Protein AF-H0EGX1-F1 (afdb_monomer)

Radius of gyration: 15.08 Å; Cα contacts (8 Å, |Δi|>4): 202; chains: 1; bounding box: 35×32×40 Å

Foldseek 3Di:
DQDPLLVLLVQCQPPDLVSVVVSLVVCLVCLQVPVVSCPPPNNVSLVRLLVLFDPPPDLASLCNQSSLLSLLSNLLDPSCLCLQVDFDDGDPVLQFHRRSVRSLVSCQVCCAPNNSYVNDRSPSVVSSLVSLCVDPSSVVSVVDDDPSVPDPPD

Structure (mmCIF, N/CA/C/O backbone):
data_AF-H0EGX1-F1
#
_entry.id   AF-H0EGX1-F1
#
loop_
_atom_site.group_PDB
_atom_site.id
_atom_site.type_symbol
_atom_site.label_atom_id
_atom_site.label_alt_id
_atom_site.label_comp_id
_atom_site.label_asym_id
_atom_site.label_entity_id
_atom_site.label_seq_id
_atom_site.pdbx_PDB_ins_code
_atom_site.Cartn_x
_atom_site.Cartn_y
_atom_site.Cartn_z
_atom_site.occupancy
_atom_site.B_iso_or_equiv
_atom_site.auth_seq_id
_atom_site.auth_comp_id
_atom_site.auth_asym_id
_atom_site.auth_atom_id
_atom_site.pdbx_PDB_model_num
ATOM 1 N N . MET A 1 1 ? -18.695 16.517 12.257 1.00 60.91 1 MET A N 1
ATOM 2 C CA . MET A 1 1 ? -17.293 16.859 12.562 1.00 60.91 1 MET A CA 1
ATOM 3 C C . MET A 1 1 ? -16.503 15.571 12.479 1.00 60.91 1 MET A C 1
ATOM 5 O O . MET A 1 1 ? -17.064 14.573 12.929 1.00 60.91 1 MET A O 1
ATOM 9 N N . PRO A 1 2 ? -15.314 15.569 11.861 1.00 72.12 2 PRO A N 1
ATOM 10 C CA . PRO A 1 2 ? -14.449 14.399 11.885 1.00 72.12 2 PRO A CA 1
ATOM 11 C C . PRO A 1 2 ? -14.038 14.079 13.328 1.00 72.12 2 PRO A C 1
ATOM 13 O O . PRO A 1 2 ? -13.973 14.966 14.179 1.00 72.12 2 PRO A O 1
ATOM 16 N N . THR A 1 3 ? -13.849 12.800 13.623 1.00 84.94 3 THR A N 1
ATOM 17 C CA . THR A 1 3 ? -13.256 12.345 14.888 1.00 84.94 3 THR A CA 1
ATOM 18 C C . THR A 1 3 ? -11.749 12.617 14.899 1.00 84.94 3 THR A C 1
ATOM 20 O O . THR A 1 3 ? -11.143 12.741 13.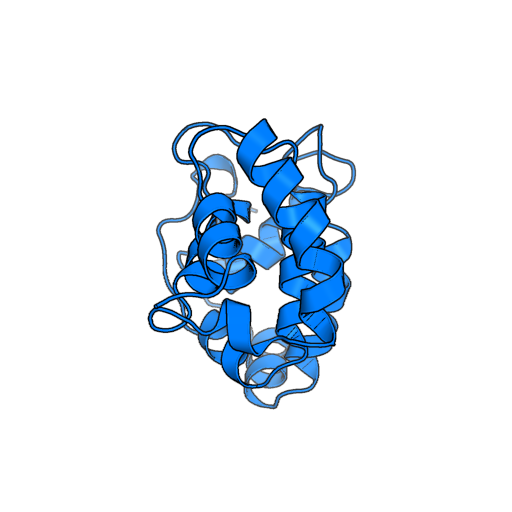838 1.00 84.94 3 THR A O 1
ATOM 23 N N . GLU A 1 4 ? -11.113 12.627 16.077 1.00 87.06 4 GLU A N 1
ATOM 24 C CA . GLU A 1 4 ? -9.647 12.772 16.197 1.00 87.06 4 GLU A CA 1
ATOM 25 C C . GLU A 1 4 ? -8.885 11.729 15.354 1.00 87.06 4 GLU A C 1
ATOM 27 O O . GLU A 1 4 ? -7.851 12.028 14.761 1.00 87.06 4 GLU A O 1
ATOM 32 N N . LEU A 1 5 ? -9.422 10.505 15.246 1.00 86.44 5 LEU A N 1
ATOM 33 C CA . LEU A 1 5 ? -8.847 9.457 14.400 1.00 86.44 5 LEU A CA 1
ATOM 34 C C . LEU A 1 5 ? -8.993 9.769 12.907 1.00 86.44 5 LEU A C 1
ATOM 36 O O . LEU A 1 5 ? -8.081 9.482 12.142 1.00 86.44 5 LEU A O 1
ATOM 40 N N . GLU A 1 6 ? -10.111 10.352 12.478 1.00 85.50 6 GLU A N 1
ATOM 41 C CA . GLU A 1 6 ? -10.311 10.748 11.078 1.00 85.50 6 GLU A CA 1
ATOM 42 C C . GLU A 1 6 ? -9.430 11.941 10.690 1.00 85.50 6 GLU A C 1
ATOM 44 O O . GLU A 1 6 ? -8.924 11.971 9.572 1.00 85.50 6 GLU A O 1
ATOM 49 N N . GLU A 1 7 ? -9.183 12.879 11.608 1.00 86.00 7 GLU A N 1
ATOM 50 C CA . GLU A 1 7 ? -8.198 13.952 11.411 1.00 86.00 7 GLU A CA 1
ATOM 51 C C . GLU A 1 7 ? -6.778 13.381 11.306 1.00 86.00 7 GLU A C 1
ATOM 53 O O . GLU A 1 7 ? -6.001 13.775 10.436 1.00 86.00 7 GLU A O 1
ATOM 58 N N . LEU A 1 8 ? -6.444 12.386 12.138 1.00 87.94 8 LEU A N 1
ATOM 59 C CA . LEU A 1 8 ? -5.135 11.737 12.105 1.00 87.94 8 LEU A CA 1
ATOM 60 C C . LEU A 1 8 ? -4.836 11.086 10.746 1.00 87.94 8 LEU A C 1
ATOM 62 O O . LEU A 1 8 ? -3.698 11.077 10.275 1.00 87.94 8 LEU A O 1
ATOM 66 N N . VAL A 1 9 ? -5.873 10.556 10.102 1.00 87.06 9 VAL A N 1
ATOM 67 C CA . VAL A 1 9 ? -5.789 9.903 8.796 1.00 87.06 9 VAL A CA 1
ATOM 68 C C . VAL A 1 9 ? -5.336 10.877 7.693 1.00 87.06 9 VAL A C 1
ATOM 70 O O . VAL A 1 9 ? -4.628 10.456 6.775 1.00 87.06 9 VAL A O 1
ATOM 73 N N . GLU A 1 10 ? -5.646 12.174 7.794 1.00 84.00 10 GLU A N 1
ATOM 74 C CA . GLU A 1 10 ? -5.180 13.198 6.840 1.00 84.00 10 GLU A CA 1
ATOM 75 C C . GLU A 1 10 ? -3.652 13.380 6.877 1.00 84.00 10 GLU A C 1
ATOM 77 O O . GLU A 1 10 ? -3.032 13.755 5.881 1.00 84.00 10 GLU A O 1
ATOM 82 N N . PHE A 1 11 ? -3.008 13.047 8.000 1.00 87.69 11 PHE A N 1
ATOM 83 C CA . PHE A 1 11 ? -1.561 13.178 8.159 1.00 87.69 11 PHE A CA 1
ATOM 84 C C . PHE A 1 11 ? -0.750 12.039 7.533 1.00 87.69 11 PHE A C 1
ATOM 86 O O . PHE A 1 11 ? 0.468 12.179 7.396 1.00 87.69 11 PHE A O 1
ATOM 93 N N . ILE A 1 12 ? -1.391 10.954 7.073 1.00 84.38 12 ILE A N 1
ATOM 94 C CA . ILE A 1 12 ? -0.715 9.883 6.315 1.00 84.38 12 ILE A CA 1
ATOM 95 C C . ILE A 1 12 ? -0.015 10.460 5.076 1.00 84.38 12 ILE A C 1
ATOM 97 O O . ILE A 1 12 ? 1.049 9.976 4.688 1.00 84.38 12 ILE A O 1
ATOM 101 N N . SER A 1 13 ? -0.581 11.517 4.480 1.00 79.50 13 SER A N 1
ATOM 102 C CA . SER A 1 13 ? -0.057 12.162 3.277 1.00 79.50 13 SER A CA 1
ATOM 103 C C . SER A 1 13 ? 0.693 13.467 3.501 1.00 79.50 13 SER A C 1
ATOM 105 O O . SER A 1 13 ? 1.049 14.173 2.555 1.00 79.50 13 SER A O 1
ATOM 107 N N . HIS A 1 14 ? 1.000 13.769 4.760 1.00 85.00 14 HIS A N 1
ATOM 108 C CA . HIS A 1 14 ? 1.670 15.000 5.133 1.00 85.00 14 HIS A CA 1
ATOM 109 C C . HIS A 1 14 ? 3.090 15.079 4.551 1.00 85.00 14 HIS A C 1
ATOM 111 O O . HIS A 1 14 ? 3.811 14.089 4.517 1.00 85.00 14 HIS A O 1
ATOM 117 N N . GLY A 1 15 ? 3.556 16.268 4.154 1.00 81.94 15 GLY A N 1
ATOM 118 C CA . GLY A 1 15 ? 4.887 16.448 3.545 1.00 81.94 15 GLY A CA 1
ATOM 119 C C . GLY A 1 15 ? 6.079 16.168 4.478 1.00 81.94 15 GLY A C 1
ATOM 120 O O . GLY A 1 15 ? 7.195 15.969 4.007 1.00 81.94 15 GLY A O 1
ATOM 121 N N . ASN A 1 16 ? 5.852 16.122 5.793 1.00 87.12 16 ASN A N 1
ATOM 122 C CA . ASN A 1 16 ? 6.863 15.793 6.805 1.00 87.12 16 ASN A CA 1
ATOM 123 C C . ASN A 1 16 ? 6.826 14.292 7.150 1.00 87.12 16 ASN A C 1
ATOM 125 O O . ASN A 1 16 ? 5.811 13.807 7.647 1.00 87.12 16 ASN A O 1
ATOM 129 N N . THR A 1 17 ? 7.944 13.589 6.946 1.00 87.06 17 THR A N 1
ATOM 130 C CA . THR A 1 17 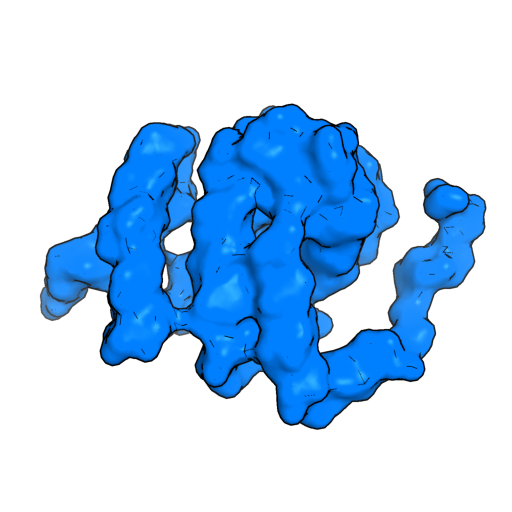? 8.092 12.143 7.193 1.00 87.06 17 THR A CA 1
ATOM 131 C C . THR A 1 17 ? 7.834 11.734 8.643 1.00 87.06 17 THR A C 1
ATOM 133 O O . THR A 1 17 ? 7.260 10.676 8.866 1.00 87.06 17 THR A O 1
ATOM 136 N N . GLN A 1 18 ? 8.204 12.555 9.630 1.00 90.69 18 GLN A N 1
ATOM 137 C CA . GLN A 1 18 ? 7.970 12.261 11.052 1.00 90.69 18 GLN A CA 1
ATOM 138 C C . GLN A 1 18 ? 6.482 12.352 11.399 1.00 90.69 18 GLN A C 1
ATOM 140 O O . GLN A 1 18 ? 5.968 11.557 12.180 1.00 90.69 18 GLN A O 1
ATOM 145 N N . VAL A 1 19 ? 5.774 13.300 10.779 1.00 90.88 19 VAL A N 1
ATOM 146 C CA . VAL A 1 19 ? 4.319 13.430 10.928 1.00 90.88 19 VAL A CA 1
ATOM 147 C C . VAL A 1 19 ? 3.618 12.219 10.314 1.00 90.88 19 VAL A C 1
ATOM 149 O O . VAL A 1 19 ? 2.741 11.645 10.954 1.00 90.88 19 VAL A O 1
ATOM 152 N N . ARG A 1 20 ? 4.057 11.773 9.126 1.00 87.88 20 ARG A N 1
ATOM 153 C CA . ARG A 1 20 ? 3.553 10.533 8.512 1.00 87.88 20 ARG A CA 1
ATOM 154 C C . ARG A 1 20 ? 3.797 9.325 9.409 1.00 87.88 20 ARG A C 1
ATOM 156 O O . ARG A 1 20 ? 2.872 8.554 9.637 1.00 87.88 20 ARG A O 1
ATOM 163 N N . GLN A 1 21 ? 5.016 9.184 9.933 1.00 90.31 21 GLN A N 1
ATOM 164 C CA . GLN A 1 21 ? 5.387 8.089 10.827 1.00 90.31 21 GLN A CA 1
ATOM 165 C C . GLN A 1 21 ? 4.439 8.017 12.025 1.00 90.31 21 GLN A C 1
ATOM 167 O O . GLN A 1 21 ? 3.779 7.001 12.227 1.00 90.31 21 GLN A O 1
ATOM 172 N N . LEU A 1 22 ? 4.321 9.123 12.766 1.00 93.88 22 LEU A N 1
ATOM 173 C CA . LEU A 1 22 ? 3.494 9.189 13.965 1.00 93.88 22 LEU A CA 1
ATOM 174 C C . LEU A 1 22 ? 2.020 8.915 13.651 1.00 93.88 22 LEU A C 1
ATOM 176 O O . LEU A 1 22 ? 1.355 8.201 14.403 1.00 93.88 22 LEU A O 1
ATOM 180 N N . ALA A 1 23 ? 1.511 9.445 12.536 1.00 91.38 23 ALA A N 1
ATOM 181 C CA . ALA A 1 23 ? 0.148 9.181 12.097 1.00 91.38 23 ALA A CA 1
ATOM 182 C C . ALA A 1 23 ? -0.071 7.690 11.823 1.00 91.38 23 ALA A C 1
ATOM 184 O O . ALA A 1 23 ? -0.992 7.090 12.372 1.00 91.38 23 ALA A O 1
ATOM 185 N N . VAL A 1 24 ? 0.798 7.064 11.028 1.00 89.38 24 VAL A N 1
ATOM 186 C CA . VAL A 1 24 ? 0.664 5.648 10.665 1.00 89.38 24 VAL A CA 1
ATOM 187 C C . VAL A 1 24 ? 0.816 4.745 11.890 1.00 89.38 24 VAL A C 1
ATOM 189 O O . VAL A 1 24 ? -0.011 3.857 12.073 1.00 89.38 24 VAL A O 1
ATOM 192 N N . GLU A 1 25 ? 1.794 4.987 12.766 1.00 93.50 25 GLU A N 1
ATOM 193 C CA . GLU A 1 25 ? 1.990 4.213 14.004 1.00 93.50 25 GLU A CA 1
ATOM 194 C C . GLU A 1 25 ? 0.736 4.203 14.887 1.00 93.50 25 GLU A C 1
ATOM 196 O O . GLU A 1 25 ? 0.339 3.154 15.396 1.00 93.50 25 GLU A O 1
ATOM 201 N N . ASN A 1 26 ? 0.065 5.349 15.013 1.00 93.94 26 ASN A N 1
ATOM 202 C CA . ASN A 1 26 ? -1.163 5.465 15.796 1.00 93.94 26 ASN A CA 1
ATOM 203 C C . ASN A 1 26 ? -2.401 4.918 15.064 1.00 93.94 26 ASN A C 1
ATOM 205 O O . ASN A 1 26 ? -3.374 4.547 15.714 1.00 93.94 26 ASN A O 1
ATOM 209 N N . LEU A 1 27 ? -2.379 4.824 13.732 1.00 91.56 27 LEU A N 1
ATOM 210 C CA . LEU A 1 27 ? -3.505 4.345 12.922 1.00 91.56 27 LEU A CA 1
ATOM 211 C C . LEU A 1 27 ? -3.480 2.837 12.650 1.00 91.56 27 LEU A C 1
ATOM 213 O O . LEU A 1 27 ? -4.537 2.222 12.494 1.00 91.56 27 LEU A O 1
ATOM 217 N N . VAL A 1 28 ? -2.301 2.211 12.618 1.00 91.06 28 VAL A N 1
ATOM 218 C CA . VAL A 1 28 ? -2.146 0.769 12.362 1.00 91.06 28 VAL A CA 1
ATOM 219 C C . VAL A 1 28 ? -3.012 -0.099 13.292 1.00 91.06 28 VAL A C 1
ATOM 221 O O . VAL A 1 28 ? -3.698 -0.979 12.761 1.00 91.06 28 VAL A O 1
ATOM 224 N N . PRO A 1 29 ? -3.107 0.142 14.617 1.00 92.56 29 PRO A N 1
ATOM 225 C CA . PRO A 1 29 ? -3.990 -0.632 15.502 1.00 92.56 29 PRO A CA 1
ATOM 226 C C . PRO A 1 29 ? -5.479 -0.593 15.106 1.00 92.56 29 PRO A C 1
ATOM 228 O O . PRO A 1 29 ? -6.235 -1.531 15.376 1.00 92.56 29 PRO A O 1
ATOM 231 N N . PHE A 1 30 ? -5.905 0.475 14.428 1.00 92.56 30 PHE A N 1
ATOM 232 C CA . PHE A 1 30 ? -7.287 0.685 13.997 1.00 92.56 30 PHE A CA 1
ATOM 233 C C . PHE A 1 30 ? -7.570 0.162 12.585 1.00 92.56 30 PHE A C 1
ATOM 235 O O . PHE A 1 30 ? -8.729 -0.051 12.236 1.00 92.56 30 PHE A O 1
ATOM 242 N N . SER A 1 31 ? -6.539 -0.125 11.785 1.00 90.44 31 SER A N 1
ATOM 243 C CA . SER A 1 31 ? -6.683 -0.599 10.395 1.00 90.44 31 SER A CA 1
ATOM 244 C C . SER A 1 31 ? -7.447 -1.923 10.239 1.00 90.44 31 SER A C 1
ATOM 246 O O . SER A 1 31 ? -8.042 -2.176 9.189 1.00 90.44 31 SER A O 1
ATOM 248 N N . LEU A 1 32 ? -7.480 -2.744 11.295 1.00 89.44 32 LEU A N 1
ATOM 249 C CA . LEU A 1 32 ? -8.235 -4.001 11.348 1.00 89.44 32 LEU A CA 1
ATOM 250 C C . LEU A 1 32 ? -9.528 -3.906 12.171 1.00 89.44 32 LEU A C 1
ATOM 252 O O . LEU A 1 32 ? -10.492 -4.601 11.871 1.00 89.44 32 LEU A O 1
ATOM 256 N N . SER A 1 33 ? -9.562 -3.082 13.220 1.00 91.56 33 SER A N 1
ATOM 257 C CA . SER A 1 33 ? -10.704 -3.011 14.146 1.00 91.56 33 SER A CA 1
ATOM 258 C C . SER A 1 33 ? -11.730 -1.940 13.765 1.00 91.56 33 SER A C 1
ATOM 260 O O . SER A 1 33 ? -12.916 -2.102 14.041 1.00 91.56 33 SER A O 1
ATOM 262 N N . GLN A 1 34 ? -11.293 -0.857 13.117 1.00 90.81 34 GLN A N 1
ATOM 263 C CA . GLN A 1 34 ? -12.111 0.302 12.750 1.00 90.81 34 GLN A CA 1
ATOM 264 C C . GLN A 1 34 ? -11.763 0.805 11.336 1.00 90.81 34 GLN A C 1
ATOM 266 O O . GLN A 1 34 ? -11.426 1.973 11.152 1.00 90.81 34 GLN A O 1
ATOM 271 N N . PRO A 1 35 ? -11.870 -0.033 10.289 1.00 86.12 35 PRO A N 1
ATOM 272 C CA . PRO A 1 35 ? -11.442 0.329 8.933 1.00 86.12 35 PRO A CA 1
ATOM 273 C C . PRO A 1 35 ? -12.224 1.501 8.322 1.00 86.12 35 PRO A C 1
ATOM 275 O O . PRO A 1 35 ? -11.771 2.103 7.352 1.00 86.12 35 PRO A O 1
ATOM 278 N N . ALA A 1 36 ? -13.404 1.827 8.862 1.00 87.06 36 ALA A N 1
ATOM 279 C CA . ALA A 1 36 ? -14.260 2.902 8.370 1.00 87.06 36 ALA A CA 1
ATOM 280 C C . ALA A 1 36 ? -13.568 4.276 8.387 1.00 87.06 36 ALA A C 1
ATOM 282 O O . ALA A 1 36 ? -13.805 5.065 7.474 1.00 87.06 36 ALA A O 1
ATOM 283 N N . ILE A 1 37 ? -12.656 4.526 9.338 1.00 87.38 37 ILE A N 1
ATOM 284 C CA . ILE A 1 37 ? -11.926 5.804 9.441 1.00 87.38 37 ILE A CA 1
ATOM 285 C C . ILE A 1 37 ? -11.040 6.076 8.213 1.00 87.38 37 ILE A C 1
ATOM 287 O O . ILE A 1 37 ? -10.790 7.225 7.869 1.00 87.38 37 ILE A O 1
ATOM 291 N N . PHE A 1 38 ? -10.615 5.026 7.500 1.00 85.50 38 PHE A N 1
ATOM 292 C CA . PHE A 1 38 ? -9.817 5.133 6.272 1.00 85.50 38 PHE A CA 1
ATOM 293 C C . PHE A 1 38 ? -10.681 5.304 5.014 1.00 85.50 38 PHE A C 1
ATOM 295 O O . PHE A 1 38 ? -10.158 5.548 3.927 1.00 85.50 38 PHE A O 1
ATOM 302 N N . LYS A 1 39 ? -12.009 5.165 5.133 1.00 79.56 39 LYS A N 1
ATOM 303 C CA . LYS A 1 39 ? -12.962 5.271 4.015 1.00 79.56 39 LYS A CA 1
ATOM 304 C C . LYS A 1 39 ? -13.530 6.674 3.830 1.00 79.56 39 LYS A C 1
ATOM 306 O O . LYS A 1 39 ? -14.258 6.919 2.864 1.00 79.56 39 LYS A O 1
ATOM 311 N N . THR A 1 40 ? -13.178 7.596 4.719 1.00 74.50 40 THR A N 1
ATOM 312 C CA . THR A 1 40 ? -13.551 9.008 4.636 1.00 74.50 40 THR A CA 1
ATOM 313 C C . THR A 1 40 ? -13.067 9.636 3.326 1.00 74.50 40 THR A C 1
ATOM 315 O O . THR A 1 40 ? -12.158 9.136 2.654 1.00 74.50 40 THR A O 1
ATOM 318 N N . ASN A 1 41 ? -13.733 10.715 2.906 1.00 65.94 41 ASN A N 1
ATOM 319 C CA . ASN A 1 41 ? -13.364 11.482 1.712 1.00 65.94 41 ASN A CA 1
ATOM 320 C C . ASN A 1 41 ? -13.209 10.621 0.440 1.00 65.94 41 ASN A C 1
A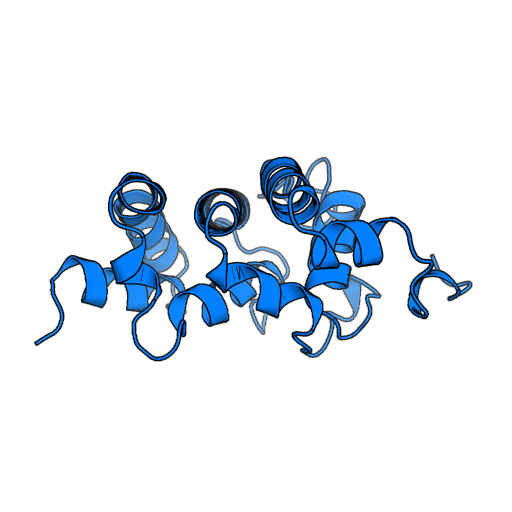TOM 322 O O . ASN A 1 41 ? -12.294 10.810 -0.354 1.00 65.94 41 ASN A O 1
ATOM 326 N N . GLN A 1 42 ? -14.115 9.659 0.226 1.00 66.19 42 GLN A N 1
ATOM 327 C CA . GLN A 1 42 ? -14.070 8.723 -0.908 1.00 66.19 42 GLN A CA 1
ATOM 328 C C . GLN A 1 42 ? -12.777 7.897 -0.949 1.00 66.19 42 GLN A C 1
ATOM 330 O O . GLN A 1 42 ? -12.164 7.768 -2.016 1.00 66.19 42 GLN A O 1
ATOM 335 N N . LEU A 1 43 ? -12.358 7.354 0.197 1.00 68.31 43 LEU A N 1
ATOM 336 C CA . LEU A 1 43 ? -11.104 6.612 0.335 1.00 68.31 43 LEU A CA 1
ATOM 337 C C . LEU A 1 43 ? -9.872 7.484 0.043 1.00 68.31 43 LEU A C 1
ATOM 339 O O . LEU A 1 43 ? -8.851 6.926 -0.340 1.00 68.31 43 LEU A O 1
ATOM 343 N N . LEU A 1 44 ? -9.937 8.821 0.178 1.00 65.81 44 LEU A N 1
ATOM 344 C CA . LEU A 1 44 ? -8.778 9.715 -0.020 1.00 65.81 44 LEU A CA 1
ATOM 345 C C . LEU A 1 44 ? -7.513 9.218 0.711 1.00 65.81 44 LEU A C 1
ATOM 347 O O . LEU A 1 44 ? -6.468 9.157 0.082 1.00 65.81 44 LEU A O 1
ATOM 351 N N . PRO A 1 45 ? -7.589 8.723 1.956 1.00 60.16 45 PRO A N 1
ATOM 352 C CA . PRO A 1 45 ? -6.405 8.258 2.678 1.00 60.16 45 PRO A CA 1
ATOM 353 C C . PRO A 1 45 ? -5.809 6.967 2.123 1.00 60.16 45 PRO A C 1
ATOM 355 O O . PRO A 1 45 ? -4.599 6.822 2.020 1.00 60.16 45 PRO A O 1
ATOM 358 N N . VAL A 1 46 ? -6.650 6.035 1.676 1.00 62.75 46 VAL A N 1
ATOM 359 C CA . VAL A 1 46 ? -6.224 4.834 0.933 1.00 62.75 46 VAL A CA 1
ATOM 360 C C . VAL A 1 46 ? -5.660 5.222 -0.432 1.00 62.75 46 VAL A C 1
ATOM 362 O O . VAL A 1 46 ? -4.666 4.680 -0.917 1.00 62.75 46 VAL A O 1
ATOM 365 N N . LYS A 1 47 ? -6.294 6.220 -1.043 1.00 63.94 47 LYS A N 1
ATOM 366 C CA . LYS A 1 47 ? -5.859 6.876 -2.261 1.00 63.94 47 LYS A CA 1
ATOM 367 C C . LYS A 1 47 ? -4.577 7.683 -2.058 1.00 63.94 47 LYS A C 1
ATOM 369 O O . LYS A 1 47 ? -3.977 8.008 -3.075 1.00 63.94 47 LYS A O 1
ATOM 374 N N . ASP A 1 48 ? -4.152 7.932 -0.830 1.00 60.88 48 ASP A N 1
ATOM 375 C CA . ASP A 1 48 ? -2.930 8.645 -0.489 1.00 60.88 48 ASP A CA 1
ATOM 376 C C . ASP A 1 48 ? -1.865 7.721 0.117 1.00 60.88 48 ASP A C 1
ATOM 378 O O . ASP A 1 48 ? -0.684 7.995 -0.027 1.00 60.88 48 ASP A O 1
ATOM 382 N N . LEU A 1 49 ? -2.217 6.533 0.626 1.00 54.59 49 LEU A N 1
ATOM 383 C CA . LEU A 1 49 ? -1.273 5.411 0.806 1.00 54.59 49 LEU A CA 1
ATOM 384 C C . LEU A 1 49 ? -0.606 5.002 -0.520 1.00 54.59 49 LEU A C 1
ATOM 386 O O . LEU A 1 49 ? 0.434 4.343 -0.544 1.00 54.59 49 LEU A O 1
ATOM 390 N N . LYS A 1 50 ? -1.138 5.511 -1.638 1.00 53.00 50 LYS A N 1
ATOM 391 C CA . LYS A 1 50 ? -0.454 5.649 -2.929 1.00 53.00 50 LYS A CA 1
ATOM 392 C C . LYS A 1 50 ? 0.900 6.383 -2.865 1.00 53.00 50 LYS A C 1
ATOM 394 O O . LYS A 1 50 ? 1.613 6.355 -3.869 1.00 53.00 50 LYS A O 1
ATOM 399 N N . LEU A 1 51 ? 1.269 7.000 -1.744 1.00 52.22 51 LEU A N 1
ATOM 400 C CA . LEU A 1 51 ? 2.581 7.598 -1.490 1.00 52.22 51 LEU A CA 1
ATOM 401 C C . LEU A 1 51 ? 3.719 6.582 -1.383 1.00 52.22 51 LEU A C 1
ATOM 403 O O . LEU A 1 51 ? 4.854 6.956 -1.653 1.00 52.22 51 LEU A O 1
ATOM 407 N N . LEU A 1 52 ? 3.429 5.297 -1.133 1.00 55.94 52 LEU A N 1
ATOM 408 C CA . LEU A 1 52 ? 4.429 4.213 -1.173 1.00 55.94 52 LEU A CA 1
ATOM 409 C C . LEU A 1 52 ? 5.278 4.185 -2.444 1.00 55.94 52 LEU A C 1
ATOM 411 O O . LEU A 1 52 ? 6.390 3.673 -2.452 1.00 55.94 52 LEU A O 1
ATOM 415 N N . VAL A 1 53 ? 4.723 4.695 -3.536 1.00 52.09 53 VAL A N 1
ATOM 416 C CA . VAL A 1 53 ? 5.300 4.543 -4.868 1.00 52.09 53 VAL A CA 1
ATOM 417 C C . VAL A 1 53 ? 5.634 5.894 -5.483 1.00 52.09 53 VAL A C 1
ATOM 419 O O . VAL A 1 53 ? 6.196 5.965 -6.569 1.00 52.09 53 VAL A O 1
ATOM 422 N N . ARG A 1 54 ? 5.281 6.997 -4.820 1.00 51.88 54 ARG A N 1
ATOM 423 C CA . ARG A 1 54 ? 5.556 8.325 -5.352 1.00 51.88 54 ARG A CA 1
ATOM 424 C C . ARG A 1 54 ? 5.544 9.361 -4.241 1.00 51.88 54 ARG A C 1
ATOM 426 O O . ARG A 1 54 ? 4.625 10.171 -4.165 1.00 51.88 54 ARG A O 1
ATOM 433 N N . ASP A 1 55 ? 6.603 9.392 -3.439 1.00 50.28 55 ASP A N 1
ATOM 434 C CA . ASP A 1 55 ? 7.013 10.685 -2.909 1.00 50.28 55 ASP A CA 1
ATOM 435 C C . ASP A 1 55 ? 7.553 11.465 -4.118 1.00 50.28 55 ASP A C 1
ATOM 437 O O . ASP A 1 55 ? 8.464 11.014 -4.812 1.00 50.28 55 ASP A O 1
ATOM 441 N N . TYR A 1 56 ? 6.935 12.596 -4.457 1.00 42.25 56 TYR A N 1
ATOM 442 C CA . TYR A 1 56 ? 7.158 13.353 -5.704 1.00 42.25 56 TYR A CA 1
ATOM 443 C C . TYR A 1 56 ? 8.610 13.850 -5.892 1.00 42.25 56 TYR A C 1
ATOM 445 O O . TYR A 1 56 ? 8.895 14.564 -6.855 1.00 42.25 56 TYR A O 1
ATOM 453 N N . LYS A 1 57 ? 9.512 13.525 -4.958 1.00 41.19 57 LYS A N 1
ATOM 454 C CA . LYS A 1 57 ? 10.880 14.032 -4.870 1.00 41.19 57 LYS A CA 1
ATOM 455 C C . LYS A 1 57 ? 11.922 13.010 -4.396 1.00 41.19 57 LYS A C 1
ATOM 457 O O . LYS A 1 57 ? 13.097 13.362 -4.447 1.00 41.19 57 LYS A O 1
ATOM 462 N N . ASN A 1 58 ? 11.554 11.811 -3.918 1.00 51.19 58 ASN A N 1
ATOM 463 C CA . ASN A 1 58 ? 12.548 10.909 -3.324 1.00 51.19 58 ASN A CA 1
ATOM 464 C C . ASN A 1 58 ? 12.119 9.422 -3.306 1.00 51.19 58 ASN A C 1
ATOM 466 O O . ASN A 1 58 ? 11.090 9.111 -2.711 1.00 51.19 58 ASN A O 1
ATOM 470 N N . PRO A 1 59 ? 12.903 8.480 -3.863 1.00 59.12 59 PRO A N 1
ATOM 471 C CA . PRO A 1 59 ? 12.695 7.036 -3.670 1.00 59.12 59 PRO A CA 1
ATOM 472 C C . PRO A 1 59 ? 12.943 6.554 -2.222 1.00 59.12 59 PRO A C 1
ATOM 474 O O . PRO A 1 59 ? 12.802 5.372 -1.934 1.00 59.12 59 PRO A O 1
ATOM 477 N N . THR A 1 60 ? 13.289 7.457 -1.297 1.00 71.56 60 THR A N 1
ATOM 478 C CA . THR A 1 60 ? 13.703 7.161 0.082 1.00 71.56 60 THR A CA 1
ATOM 479 C C . THR A 1 60 ? 12.616 7.485 1.116 1.00 71.56 60 THR A C 1
ATOM 481 O O . THR A 1 60 ? 12.897 8.176 2.093 1.00 71.56 60 THR A O 1
ATOM 484 N N . GLU A 1 61 ? 11.357 7.094 0.902 1.00 84.00 61 GLU A N 1
ATOM 485 C CA . GLU A 1 61 ? 10.336 7.229 1.957 1.00 84.00 61 GLU A CA 1
ATOM 486 C C . GLU A 1 61 ? 10.732 6.330 3.147 1.00 84.00 61 GLU A C 1
ATOM 488 O O . GLU A 1 61 ? 10.631 5.107 3.019 1.00 84.00 61 GLU A O 1
ATOM 493 N N . PRO A 1 62 ? 11.175 6.878 4.298 1.00 88.31 62 PRO A N 1
ATOM 494 C CA . PRO A 1 62 ? 11.644 6.053 5.412 1.00 88.31 62 PRO A CA 1
ATOM 495 C C . PRO A 1 62 ? 10.521 5.224 6.047 1.00 88.31 62 PRO A C 1
ATOM 497 O O . PRO A 1 62 ? 10.783 4.215 6.690 1.00 88.31 62 PRO A O 1
ATOM 500 N N . ASN A 1 63 ? 9.260 5.618 5.854 1.00 89.06 63 ASN A N 1
ATOM 501 C CA . ASN A 1 63 ? 8.105 4.925 6.419 1.00 89.06 63 ASN A CA 1
ATOM 502 C C . ASN A 1 63 ? 7.490 3.899 5.461 1.00 89.06 63 ASN A C 1
ATOM 504 O O . ASN A 1 63 ? 6.370 3.442 5.695 1.00 89.06 63 ASN A O 1
ATOM 508 N N . ALA A 1 64 ? 8.170 3.543 4.366 1.00 88.44 64 ALA A N 1
ATOM 509 C CA . ALA A 1 64 ? 7.574 2.713 3.324 1.00 88.44 64 ALA A CA 1
ATOM 5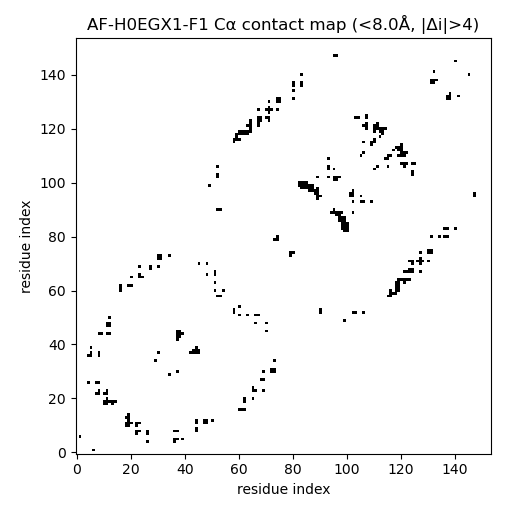10 C C . ALA A 1 64 ? 7.144 1.330 3.847 1.00 88.44 64 ALA A C 1
ATOM 512 O O . ALA A 1 64 ? 6.061 0.865 3.505 1.00 88.44 64 ALA A O 1
ATOM 513 N N . ASN A 1 65 ? 7.880 0.718 4.776 1.00 91.19 65 ASN A N 1
ATOM 514 C CA . ASN A 1 65 ? 7.436 -0.539 5.388 1.00 91.19 65 ASN A CA 1
ATOM 515 C C . ASN A 1 65 ? 6.177 -0.380 6.263 1.00 91.19 65 ASN A C 1
ATOM 517 O O . ASN A 1 65 ? 5.272 -1.213 6.191 1.00 91.19 65 ASN A O 1
ATOM 521 N N . LEU A 1 66 ? 6.062 0.708 7.035 1.00 90.62 66 LEU A N 1
ATOM 522 C CA . LEU A 1 66 ? 4.865 0.990 7.842 1.00 90.62 66 LEU A CA 1
ATOM 523 C C . LEU A 1 66 ? 3.635 1.234 6.961 1.00 90.62 66 LEU A C 1
ATOM 525 O O . LEU A 1 66 ? 2.549 0.719 7.231 1.00 90.62 66 LEU A O 1
ATOM 529 N N . LEU A 1 67 ? 3.813 1.987 5.878 1.00 88.81 67 LEU A N 1
ATOM 530 C CA . LEU A 1 67 ? 2.764 2.248 4.898 1.00 88.81 67 LEU A CA 1
ATOM 531 C C . LEU A 1 67 ? 2.353 0.959 4.161 1.00 88.81 67 LEU A C 1
ATOM 533 O O . LEU A 1 67 ? 1.162 0.748 3.935 1.00 88.81 67 LEU A O 1
ATOM 537 N N . ALA A 1 68 ? 3.302 0.074 3.829 1.00 90.44 68 ALA A N 1
ATOM 538 C CA . ALA A 1 68 ? 3.026 -1.221 3.203 1.00 90.44 68 ALA A CA 1
ATOM 539 C C . ALA A 1 68 ? 2.243 -2.149 4.144 1.00 90.44 68 ALA A C 1
ATOM 541 O O . ALA A 1 68 ? 1.281 -2.787 3.717 1.00 90.44 68 ALA A O 1
ATOM 542 N N . MET A 1 69 ? 2.590 -2.168 5.435 1.00 92.44 69 MET A N 1
ATOM 543 C CA . MET A 1 69 ? 1.835 -2.885 6.467 1.00 92.44 69 MET A CA 1
ATOM 544 C C . MET A 1 69 ? 0.402 -2.354 6.595 1.00 92.44 69 MET A C 1
ATOM 546 O O . MET A 1 69 ? -0.550 -3.136 6.622 1.00 92.44 69 MET A O 1
ATOM 550 N N . LEU A 1 70 ? 0.225 -1.030 6.637 1.00 91.12 70 LEU A N 1
ATOM 551 C CA . LEU A 1 70 ? -1.103 -0.421 6.684 1.00 91.12 70 LEU A CA 1
ATOM 552 C C . LEU A 1 70 ? -1.922 -0.779 5.434 1.00 91.12 70 LEU A C 1
ATOM 554 O O . LEU A 1 70 ? -3.075 -1.192 5.553 1.00 91.12 70 LEU A O 1
ATOM 558 N N . LEU A 1 71 ? -1.320 -0.699 4.243 1.00 88.88 71 LEU A N 1
ATOM 559 C CA . LEU A 1 71 ? -1.965 -1.094 2.991 1.00 88.88 71 LEU A CA 1
ATOM 560 C C . LEU A 1 71 ? -2.384 -2.575 3.001 1.00 88.88 71 LEU A C 1
ATOM 562 O O . LEU A 1 71 ? -3.497 -2.894 2.587 1.00 88.88 71 LEU A O 1
ATOM 566 N N . ALA A 1 72 ? -1.534 -3.468 3.512 1.00 91.56 72 ALA A N 1
ATOM 567 C CA . ALA A 1 72 ? -1.849 -4.888 3.651 1.00 91.56 72 ALA A CA 1
ATOM 568 C C . ALA A 1 72 ? -3.039 -5.135 4.589 1.00 91.56 72 ALA A C 1
ATOM 570 O O . ALA A 1 72 ? -3.928 -5.920 4.267 1.00 91.56 72 ALA A O 1
ATOM 571 N N . ASN A 1 73 ? -3.115 -4.426 5.717 1.00 91.94 73 ASN A N 1
ATOM 572 C CA . ASN A 1 73 ? -4.269 -4.527 6.611 1.00 91.94 73 ASN A CA 1
ATOM 573 C C . ASN A 1 73 ? -5.558 -4.044 5.940 1.00 91.94 73 ASN A C 1
ATOM 575 O O . ASN A 1 73 ? -6.611 -4.662 6.104 1.00 91.94 73 ASN A O 1
ATOM 579 N N . LEU A 1 74 ? -5.475 -2.974 5.149 1.00 88.00 74 LEU A N 1
ATOM 580 C CA . LEU A 1 74 ? -6.625 -2.427 4.438 1.00 88.00 74 LEU A CA 1
ATOM 581 C C . LEU A 1 74 ? -7.081 -3.308 3.262 1.00 88.00 74 LEU A C 1
ATOM 583 O O . LEU A 1 74 ? -8.253 -3.257 2.891 1.00 88.00 74 LEU A O 1
ATOM 587 N N . ALA A 1 75 ? -6.204 -4.152 2.709 1.00 88.75 75 ALA A N 1
ATOM 588 C CA . ALA A 1 75 ? -6.539 -5.090 1.631 1.00 88.75 75 ALA A CA 1
ATOM 589 C C . ALA A 1 75 ? -7.483 -6.210 2.040 1.00 88.75 75 ALA A C 1
ATOM 591 O O . ALA A 1 75 ? -8.090 -6.842 1.182 1.00 88.75 75 ALA A O 1
ATOM 592 N N . LYS A 1 76 ? -7.651 -6.428 3.345 1.00 89.06 76 LYS A N 1
ATOM 593 C CA . LYS A 1 76 ?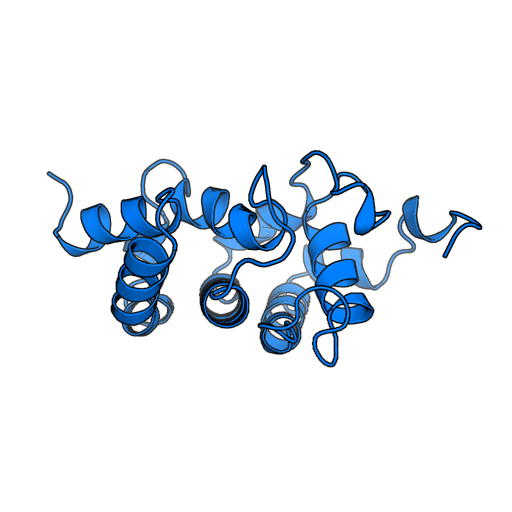 -8.618 -7.390 3.877 1.00 89.06 76 LYS A CA 1
ATOM 594 C C . LYS A 1 76 ? -10.070 -6.977 3.633 1.00 89.06 76 LYS A C 1
ATOM 596 O O . LYS A 1 76 ? -10.968 -7.786 3.847 1.00 89.06 76 LYS A O 1
ATOM 601 N N . TRP A 1 77 ? -10.307 -5.732 3.220 1.00 83.25 77 TRP A N 1
ATOM 602 C CA . TRP A 1 77 ? -11.637 -5.184 2.987 1.00 83.25 77 TRP A CA 1
ATOM 603 C C . TRP A 1 77 ? -11.928 -5.072 1.487 1.00 83.25 77 TRP A C 1
ATOM 605 O O . TRP A 1 77 ? -11.104 -4.569 0.723 1.00 83.25 77 TRP A O 1
ATOM 615 N N . ASP A 1 78 ? -13.144 -5.458 1.083 1.00 78.81 78 ASP A N 1
ATOM 616 C CA . ASP A 1 78 ? -13.573 -5.519 -0.328 1.00 78.81 78 ASP A CA 1
ATOM 617 C C . ASP A 1 78 ? -13.408 -4.200 -1.09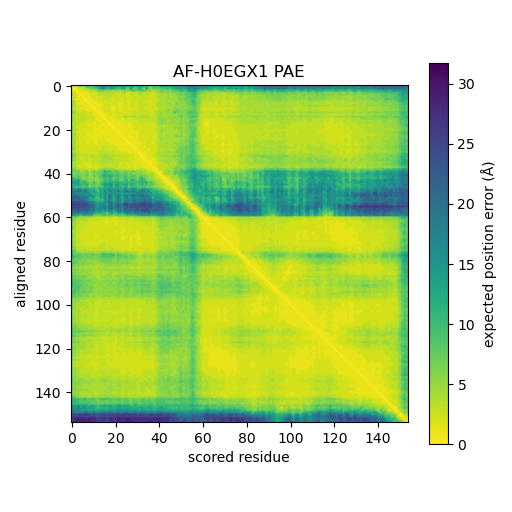7 1.00 78.81 78 ASP A C 1
ATOM 619 O O . ASP A 1 78 ? -13.242 -4.196 -2.321 1.00 78.81 78 ASP A O 1
ATOM 623 N N . ASP A 1 79 ? -13.429 -3.073 -0.386 1.00 78.25 79 ASP A N 1
ATOM 624 C CA . ASP A 1 79 ? -13.324 -1.751 -0.990 1.00 78.25 79 ASP A CA 1
ATOM 625 C C . ASP A 1 79 ? -11.967 -1.516 -1.652 1.00 78.25 79 ASP A C 1
ATOM 627 O O . ASP A 1 79 ? -11.889 -0.648 -2.514 1.00 78.25 79 ASP A O 1
ATOM 631 N N . LEU A 1 80 ? -10.905 -2.271 -1.329 1.00 79.12 80 LEU A N 1
ATOM 632 C CA . LEU A 1 80 ? -9.573 -2.042 -1.904 1.00 79.12 80 LEU A CA 1
ATOM 633 C C . LEU A 1 80 ? -9.385 -2.629 -3.313 1.00 79.12 80 LEU A C 1
ATOM 635 O O . LEU A 1 80 ? -8.414 -2.293 -3.989 1.00 79.12 80 LEU A O 1
ATOM 639 N N . LYS A 1 81 ? -10.335 -3.424 -3.824 1.00 82.00 81 LYS A N 1
ATOM 640 C CA . LYS A 1 81 ? -10.250 -4.034 -5.169 1.00 82.00 81 LYS A CA 1
ATOM 641 C C . LYS A 1 81 ? -10.061 -3.018 -6.302 1.00 82.00 81 LYS A C 1
ATOM 643 O O . LYS A 1 81 ? -9.493 -3.350 -7.341 1.00 82.00 81 LYS A O 1
ATOM 648 N N . HIS A 1 82 ? -10.485 -1.767 -6.103 1.00 80.44 82 HIS A N 1
ATOM 649 C CA . HIS A 1 82 ? -10.305 -0.684 -7.076 1.00 80.44 82 HIS A CA 1
ATOM 650 C C . HIS A 1 82 ? -8.832 -0.401 -7.419 1.00 80.44 82 HIS A C 1
ATOM 652 O O . HIS A 1 82 ? -8.557 0.164 -8.477 1.00 80.44 82 HIS A O 1
ATOM 658 N N . ILE A 1 83 ? -7.883 -0.810 -6.567 1.00 82.75 83 ILE A N 1
ATOM 659 C CA . ILE A 1 83 ? -6.448 -0.621 -6.806 1.00 82.75 83 ILE A CA 1
ATOM 660 C C . ILE A 1 83 ? -5.942 -1.355 -8.057 1.00 82.75 83 ILE A C 1
ATOM 662 O O . ILE A 1 83 ? -4.970 -0.914 -8.666 1.00 82.75 83 ILE A O 1
ATOM 666 N N . LEU A 1 84 ? -6.632 -2.420 -8.486 1.00 86.56 84 LEU A N 1
ATOM 667 C CA . LEU A 1 84 ? -6.294 -3.192 -9.688 1.00 86.56 84 LEU A CA 1
ATOM 668 C C . LEU A 1 84 ? -6.445 -2.382 -10.986 1.00 86.56 84 LEU A C 1
ATOM 670 O O . LEU A 1 84 ? -5.745 -2.643 -11.959 1.00 86.56 84 LEU A O 1
ATOM 674 N N . ASN A 1 85 ? -7.345 -1.394 -10.995 1.00 85.94 85 ASN A N 1
ATOM 675 C CA . ASN A 1 85 ? -7.638 -0.553 -12.164 1.00 85.94 85 ASN A CA 1
ATOM 676 C C . ASN A 1 85 ? -7.140 0.886 -11.996 1.00 85.94 85 ASN A C 1
ATOM 678 O O . ASN A 1 85 ? -7.378 1.742 -12.844 1.00 85.94 85 ASN A O 1
ATOM 682 N N . LEU A 1 86 ? -6.506 1.181 -10.867 1.00 83.44 86 LEU A N 1
ATOM 683 C CA . LEU A 1 86 ? -6.028 2.512 -10.557 1.00 83.44 86 LEU A CA 1
ATOM 684 C C . LEU A 1 86 ? -4.782 2.821 -11.389 1.00 83.44 86 LEU A C 1
ATOM 686 O O . LEU A 1 86 ? -3.778 2.119 -11.282 1.00 83.44 86 LEU A O 1
ATOM 690 N N . GLU A 1 87 ? -4.817 3.923 -12.131 1.00 84.69 87 GLU A N 1
ATOM 691 C CA . GLU A 1 87 ? -3.665 4.417 -12.882 1.00 84.69 87 GLU A CA 1
ATOM 692 C C . GLU A 1 87 ? -3.018 5.641 -12.227 1.00 84.69 87 GLU A C 1
ATOM 694 O O . GLU A 1 87 ? -3.687 6.513 -11.665 1.00 84.69 87 GLU A O 1
ATOM 699 N N . ARG A 1 88 ? -1.690 5.719 -12.325 1.00 78.38 88 ARG A N 1
ATOM 700 C CA . ARG A 1 88 ? -0.874 6.885 -11.993 1.00 78.38 88 ARG A CA 1
ATOM 701 C C . ARG A 1 88 ? 0.471 6.838 -12.725 1.00 78.38 88 ARG A C 1
ATOM 703 O O . ARG A 1 88 ? 0.967 5.748 -12.990 1.00 78.38 88 ARG A O 1
ATOM 710 N N . PRO A 1 89 ? 1.122 7.989 -12.968 1.00 82.94 89 PRO A N 1
ATOM 711 C CA . PRO A 1 89 ? 2.445 8.006 -13.583 1.00 82.94 89 PRO A CA 1
ATOM 712 C C . PRO A 1 89 ? 3.452 7.167 -12.791 1.00 82.94 89 PRO A C 1
ATOM 714 O O . PRO A 1 89 ? 3.619 7.392 -11.587 1.00 82.94 89 PRO A O 1
ATOM 717 N N . ALA A 1 90 ? 4.101 6.224 -13.470 1.00 79.81 90 ALA A N 1
ATOM 718 C CA . ALA A 1 90 ? 5.152 5.398 -12.891 1.00 79.81 90 ALA A CA 1
ATOM 719 C C . ALA A 1 90 ? 6.417 6.218 -12.576 1.00 79.81 90 ALA A C 1
ATOM 721 O O . ALA A 1 90 ? 6.786 7.097 -13.367 1.00 79.81 90 ALA A O 1
ATOM 722 N N . PRO A 1 91 ? 7.124 5.924 -11.469 1.00 77.25 91 PRO A N 1
ATOM 723 C CA . PRO A 1 91 ? 8.491 6.399 -11.274 1.00 77.25 91 PRO A CA 1
ATOM 724 C C . PRO A 1 91 ? 9.385 5.905 -12.411 1.00 77.25 91 PRO A C 1
ATOM 726 O O . PRO A 1 91 ? 9.300 4.741 -12.815 1.00 77.25 91 PRO A O 1
ATOM 729 N N . LYS A 1 92 ? 10.255 6.779 -12.924 1.00 81.00 92 LYS A N 1
ATOM 730 C CA . LYS A 1 92 ? 11.148 6.428 -14.040 1.00 81.00 92 LYS A CA 1
ATOM 731 C C . LYS A 1 92 ? 12.131 5.334 -13.631 1.00 81.00 92 LYS A C 1
ATOM 733 O O . LYS A 1 92 ? 12.429 4.448 -14.423 1.00 81.00 92 LYS A O 1
ATOM 738 N N . GLU A 1 93 ? 12.587 5.398 -12.387 1.00 80.88 93 GLU A N 1
ATOM 739 C CA . GLU A 1 93 ? 13.541 4.491 -11.756 1.00 80.88 93 GLU A CA 1
ATOM 740 C C . GLU A 1 93 ? 12.965 3.079 -11.628 1.00 80.88 93 GLU A C 1
ATOM 742 O O . GLU A 1 93 ? 13.677 2.095 -11.806 1.00 80.88 93 GLU A O 1
ATOM 747 N N . LEU A 1 94 ? 11.657 2.979 -11.378 1.00 80.06 94 LEU A N 1
ATOM 748 C CA . LEU A 1 94 ? 10.975 1.701 -11.226 1.00 80.06 94 LEU A CA 1
ATOM 749 C C . LEU A 1 94 ? 10.702 1.020 -12.575 1.00 80.06 94 LEU A C 1
ATOM 751 O O . LEU A 1 94 ? 10.473 -0.186 -12.595 1.00 80.06 94 LEU A O 1
ATOM 755 N N . GLN A 1 95 ? 10.746 1.758 -13.695 1.00 84.38 95 GLN A N 1
ATOM 756 C CA . GLN A 1 95 ? 10.463 1.254 -15.050 1.00 84.38 95 GLN A CA 1
ATOM 757 C C . GLN A 1 95 ? 9.185 0.400 -15.106 1.00 84.38 95 GLN A C 1
ATOM 759 O O . GLN A 1 95 ? 9.183 -0.727 -15.599 1.00 84.38 95 GLN A O 1
ATOM 764 N N . SER A 1 96 ? 8.114 0.929 -14.520 1.00 85.62 96 SER A N 1
ATOM 765 C CA . SER A 1 96 ? 6.842 0.227 -14.355 1.00 85.62 96 SER A CA 1
ATOM 766 C C . SER A 1 96 ? 5.761 0.784 -15.286 1.00 85.62 96 SER A C 1
ATOM 768 O O . SER A 1 96 ? 5.942 1.823 -15.928 1.00 85.62 96 SER A O 1
ATOM 770 N N . SER A 1 97 ? 4.619 0.102 -15.347 1.00 88.94 97 SER A N 1
ATOM 771 C CA . SER A 1 97 ? 3.415 0.590 -16.021 1.00 88.94 97 SER A CA 1
ATOM 772 C C . SER A 1 97 ? 2.714 1.672 -15.189 1.00 88.94 97 SER A C 1
ATOM 774 O O . SER A 1 97 ? 3.007 1.872 -14.008 1.00 88.94 97 SER A O 1
ATOM 776 N N . ASN A 1 98 ? 1.738 2.370 -15.776 1.00 87.75 98 ASN A N 1
ATOM 777 C CA . ASN A 1 98 ? 0.925 3.324 -15.021 1.00 87.75 98 ASN A CA 1
ATOM 778 C C . ASN A 1 98 ? -0.064 2.654 -14.052 1.00 87.75 98 ASN A C 1
ATOM 780 O O . ASN A 1 98 ? -0.629 3.348 -13.211 1.00 87.75 98 ASN A O 1
ATOM 784 N N . LYS A 1 99 ? -0.293 1.338 -14.107 1.00 87.88 99 LYS A N 1
ATOM 785 C CA . LYS A 1 99 ? -1.174 0.682 -13.134 1.00 87.88 99 LYS A CA 1
ATOM 786 C C . LYS A 1 99 ? -0.507 0.656 -11.761 1.00 87.88 99 LYS A C 1
ATOM 788 O O . LYS A 1 99 ? 0.634 0.233 -11.606 1.00 87.88 99 LYS A O 1
ATOM 793 N N . ALA A 1 100 ? -1.234 1.072 -10.730 1.00 86.19 100 ALA A N 1
ATOM 794 C CA . ALA A 1 100 ? -0.711 1.132 -9.370 1.00 86.19 100 ALA A CA 1
ATOM 795 C C . ALA A 1 100 ? -0.302 -0.249 -8.840 1.00 86.19 100 ALA A C 1
ATOM 797 O O . ALA A 1 100 ? 0.702 -0.350 -8.139 1.00 86.19 100 ALA A O 1
ATOM 798 N N . ILE A 1 101 ? -1.056 -1.294 -9.192 1.00 89.75 101 ILE A N 1
ATOM 799 C CA . ILE A 1 101 ? -0.755 -2.676 -8.809 1.00 89.75 101 ILE A CA 1
ATOM 800 C C . ILE A 1 101 ? 0.564 -3.180 -9.424 1.00 89.75 101 ILE A C 1
ATOM 802 O O . ILE A 1 101 ? 1.330 -3.836 -8.725 1.00 89.75 101 ILE A O 1
ATOM 806 N N . ASP A 1 102 ? 0.881 -2.795 -10.664 1.00 89.56 102 ASP A N 1
ATOM 807 C CA . ASP A 1 102 ? 2.153 -3.138 -11.324 1.00 89.56 102 ASP A CA 1
ATOM 808 C C . ASP A 1 102 ? 3.330 -2.503 -10.608 1.00 89.56 102 ASP A C 1
ATOM 810 O O . ASP A 1 102 ? 4.340 -3.149 -10.344 1.00 89.56 102 ASP A O 1
ATOM 814 N N . GLN A 1 103 ? 3.164 -1.244 -10.219 1.00 88.19 103 GLN A N 1
ATOM 815 C CA . GLN A 1 103 ? 4.202 -0.533 -9.496 1.00 88.19 103 GLN A CA 1
ATOM 816 C C . GLN A 1 103 ? 4.395 -1.093 -8.081 1.00 88.19 103 GLN A C 1
ATOM 818 O O . GLN A 1 103 ? 5.515 -1.122 -7.588 1.00 88.19 103 GLN A O 1
ATOM 823 N N . LEU A 1 104 ? 3.334 -1.560 -7.413 1.00 89.94 104 LEU A N 1
ATOM 824 C CA . LEU A 1 104 ? 3.469 -2.257 -6.129 1.00 89.94 104 LEU A 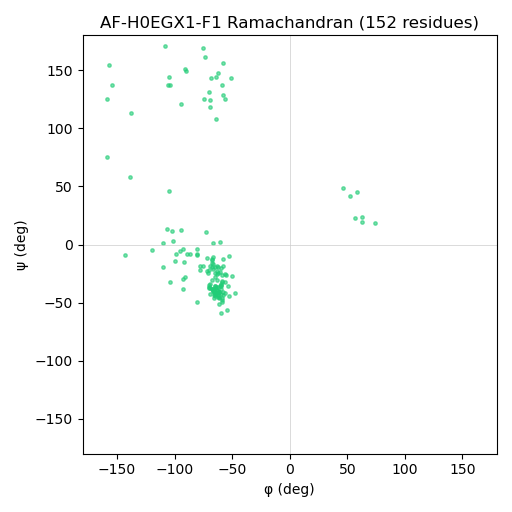CA 1
ATOM 825 C C . LEU A 1 104 ? 4.188 -3.604 -6.299 1.00 89.94 104 LEU A C 1
ATOM 827 O O . LEU A 1 104 ? 5.028 -3.940 -5.471 1.00 89.94 104 LEU A O 1
ATOM 831 N N . LEU A 1 105 ? 3.896 -4.360 -7.365 1.00 91.62 105 LEU A N 1
ATOM 832 C CA . LEU A 1 105 ? 4.616 -5.599 -7.685 1.00 91.62 105 LEU A CA 1
ATOM 833 C C . LEU A 1 105 ? 6.097 -5.327 -7.965 1.00 91.62 105 LEU A C 1
ATOM 835 O O . LEU A 1 105 ? 6.960 -6.014 -7.424 1.00 91.62 105 LEU A O 1
ATOM 839 N N . ASP A 1 106 ? 6.404 -4.299 -8.757 1.00 90.00 106 ASP A N 1
ATOM 840 C CA . ASP A 1 106 ? 7.787 -3.915 -9.026 1.00 90.00 106 ASP A CA 1
ATOM 841 C C . ASP A 1 106 ? 8.494 -3.422 -7.755 1.00 90.00 106 ASP A C 1
ATOM 843 O O . ASP A 1 106 ? 9.668 -3.723 -7.593 1.00 90.00 106 ASP A O 1
ATOM 847 N N . LEU A 1 107 ? 7.822 -2.724 -6.831 1.00 89.44 107 LEU A N 1
ATOM 848 C CA . LEU A 1 107 ? 8.410 -2.373 -5.529 1.00 89.44 107 LEU A CA 1
ATOM 849 C C . LEU A 1 107 ? 8.709 -3.605 -4.679 1.00 89.44 107 LEU A C 1
ATOM 851 O O . LEU A 1 107 ? 9.776 -3.681 -4.085 1.00 89.44 107 LEU A O 1
ATOM 855 N N . PHE A 1 108 ? 7.798 -4.574 -4.640 1.00 93.00 108 PHE A N 1
ATOM 856 C CA . PHE A 1 108 ? 8.017 -5.823 -3.916 1.00 93.00 108 PHE A CA 1
ATOM 857 C C . PHE A 1 108 ? 9.216 -6.606 -4.472 1.00 93.00 108 PHE A C 1
ATOM 859 O O . PHE A 1 108 ? 10.023 -7.128 -3.7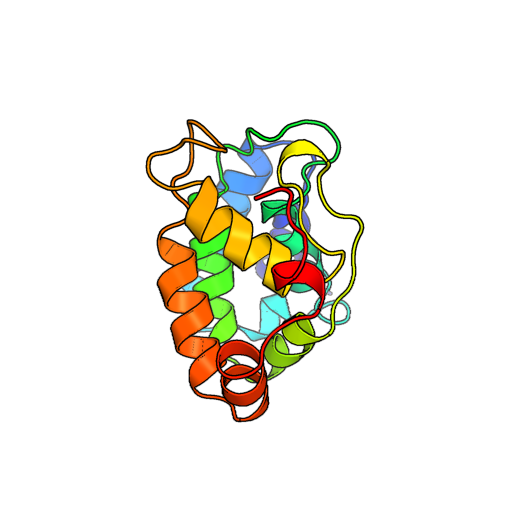15 1.00 93.00 108 PHE A O 1
ATOM 866 N N . VAL A 1 109 ? 9.371 -6.658 -5.799 1.00 91.38 109 VAL A N 1
ATOM 867 C CA . VAL A 1 109 ? 10.465 -7.408 -6.439 1.00 91.38 109 VAL A CA 1
ATOM 868 C C . VAL A 1 109 ? 11.781 -6.628 -6.427 1.00 91.38 109 VAL A C 1
ATOM 870 O O . VAL A 1 109 ? 12.820 -7.168 -6.063 1.00 91.38 109 VAL A O 1
ATOM 873 N N . LYS A 1 110 ? 11.755 -5.363 -6.853 1.00 88.81 110 LYS A N 1
ATOM 874 C CA . LYS A 1 110 ? 12.947 -4.518 -7.042 1.00 88.81 110 LYS A CA 1
ATOM 875 C C . LYS A 1 110 ? 13.339 -3.742 -5.791 1.00 88.81 110 LYS A C 1
ATOM 877 O O . LYS A 1 110 ? 14.344 -3.049 -5.828 1.00 88.81 110 LYS A O 1
ATOM 882 N N . GLY A 1 111 ? 12.515 -3.766 -4.747 1.00 89.31 111 GLY A N 1
ATOM 883 C CA . GLY A 1 111 ? 12.789 -3.146 -3.453 1.00 89.31 111 GLY A CA 1
ATOM 884 C C . GLY A 1 111 ? 13.291 -4.122 -2.398 1.00 89.31 111 GLY A C 1
ATOM 885 O O . GLY A 1 111 ? 13.754 -3.668 -1.355 1.00 89.31 111 GLY A O 1
ATOM 886 N N . ALA A 1 112 ? 13.268 -5.427 -2.687 1.00 90.81 112 ALA A N 1
ATOM 887 C CA . ALA A 1 112 ? 13.785 -6.461 -1.803 1.00 90.81 112 ALA A CA 1
ATOM 888 C C . ALA A 1 112 ? 15.219 -6.144 -1.351 1.00 90.81 112 ALA A C 1
ATOM 890 O O . ALA A 1 112 ? 16.020 -5.592 -2.111 1.00 90.81 112 ALA A O 1
ATOM 891 N N . GLU A 1 113 ? 15.531 -6.471 -0.097 1.00 91.25 113 GLU A N 1
ATOM 892 C CA . GLU A 1 113 ? 16.840 -6.199 0.520 1.00 91.25 113 GLU A CA 1
ATOM 893 C C . GLU A 1 113 ? 17.242 -4.705 0.495 1.00 91.25 113 GLU A C 1
ATOM 895 O O . GLU A 1 113 ? 18.421 -4.360 0.573 1.00 91.25 113 GLU A O 1
ATOM 900 N N . GLY A 1 114 ? 16.265 -3.797 0.377 1.00 89.62 114 GLY A N 1
ATOM 901 C CA . GLY A 1 114 ? 16.487 -2.350 0.353 1.00 89.62 114 GLY A CA 1
ATOM 902 C C . GLY A 1 114 ? 17.090 -1.821 -0.952 1.00 89.62 114 GLY A C 1
ATOM 903 O O . GLY A 1 114 ? 17.631 -0.714 -0.984 1.00 89.62 114 GLY A O 1
ATOM 904 N N . THR A 1 115 ? 17.014 -2.593 -2.039 1.00 89.62 115 THR A N 1
ATOM 905 C CA . THR A 1 115 ? 17.646 -2.265 -3.332 1.00 89.62 115 THR A CA 1
ATOM 906 C C . THR A 1 115 ? 17.032 -1.044 -4.027 1.00 89.62 115 THR A C 1
ATOM 908 O O . THR A 1 115 ? 17.749 -0.299 -4.697 1.00 89.62 115 THR A O 1
ATOM 911 N N . TYR A 1 116 ? 15.737 -0.784 -3.823 1.00 85.81 116 TYR A N 1
ATOM 912 C CA . TYR A 1 116 ? 15.060 0.435 -4.293 1.00 85.81 116 TYR A CA 1
ATOM 913 C C . TYR A 1 116 ? 15.045 1.548 -3.235 1.00 85.81 116 TYR A C 1
ATOM 915 O O . TYR A 1 116 ? 15.199 2.725 -3.561 1.00 85.81 116 TYR A O 1
ATOM 923 N N . ASN A 1 117 ? 14.867 1.180 -1.965 1.00 87.69 117 ASN A N 1
ATOM 924 C CA . ASN A 1 117 ? 14.824 2.096 -0.832 1.00 87.69 117 ASN A CA 1
ATOM 925 C C . ASN A 1 117 ? 15.620 1.497 0.332 1.00 87.69 117 ASN A C 1
ATOM 927 O O . ASN A 1 117 ? 15.197 0.519 0.930 1.00 87.69 117 ASN A O 1
ATOM 931 N N . LYS A 1 118 ? 16.740 2.116 0.710 1.00 90.00 118 LYS A N 1
ATOM 932 C CA . LYS A 1 118 ? 17.594 1.638 1.815 1.00 90.00 118 LYS A CA 1
ATOM 933 C C . LYS A 1 118 ? 16.880 1.520 3.172 1.00 90.00 118 LYS A C 1
ATOM 935 O O . LYS A 1 118 ? 17.404 0.869 4.068 1.00 90.00 118 LYS A O 1
ATOM 940 N N . ASP A 1 119 ? 15.735 2.184 3.334 1.00 89.81 119 ASP A N 1
ATOM 941 C CA . ASP A 1 119 ? 14.953 2.200 4.569 1.00 89.81 119 ASP A CA 1
ATOM 942 C C . ASP A 1 119 ? 13.728 1.253 4.502 1.00 89.81 119 ASP A C 1
ATOM 944 O O . ASP A 1 119 ? 12.941 1.208 5.447 1.00 89.81 119 ASP A O 1
ATOM 948 N N . ALA A 1 120 ? 13.537 0.502 3.403 1.00 89.69 120 ALA A N 1
ATOM 949 C CA . ALA A 1 120 ? 12.393 -0.395 3.230 1.00 89.69 120 ALA A CA 1
ATOM 950 C C . ALA A 1 120 ? 12.653 -1.573 2.276 1.00 89.69 120 ALA A C 1
ATOM 952 O O . ALA A 1 120 ? 13.172 -1.401 1.177 1.00 89.69 120 ALA A O 1
ATOM 953 N N . ASP A 1 121 ? 12.193 -2.756 2.676 1.00 92.75 121 ASP A N 1
ATOM 954 C CA . ASP A 1 121 ? 12.243 -4.003 1.894 1.00 92.75 121 ASP A CA 1
ATOM 955 C C . ASP A 1 121 ? 10.915 -4.339 1.195 1.00 92.75 121 ASP A C 1
ATOM 957 O O . ASP A 1 121 ? 10.891 -5.151 0.275 1.00 92.75 121 ASP A O 1
ATOM 961 N N . PHE A 1 122 ? 9.823 -3.672 1.580 1.00 92.00 122 PHE A N 1
ATOM 962 C CA . PHE A 1 122 ? 8.474 -3.867 1.050 1.00 92.00 122 PHE A CA 1
ATOM 963 C C . PHE A 1 122 ? 7.874 -5.265 1.291 1.00 92.00 122 PHE A C 1
ATOM 965 O O . PHE A 1 122 ? 6.867 -5.608 0.663 1.00 92.00 122 PHE A O 1
ATOM 972 N N . ASP A 1 123 ? 8.387 -6.040 2.252 1.00 95.75 123 ASP A N 1
ATOM 973 C CA . ASP A 1 123 ? 7.948 -7.424 2.504 1.00 95.75 123 ASP A CA 1
ATOM 974 C C . ASP A 1 123 ? 6.453 -7.534 2.841 1.00 95.75 123 ASP A C 1
ATOM 976 O O . ASP A 1 123 ? 5.771 -8.489 2.456 1.00 95.75 123 ASP A O 1
ATOM 980 N N . TYR A 1 124 ? 5.887 -6.519 3.501 1.00 95.00 124 TYR A N 1
ATOM 981 C CA . TYR A 1 124 ? 4.458 -6.488 3.823 1.00 95.00 124 TYR A CA 1
ATOM 982 C C . TYR A 1 124 ? 3.545 -6.483 2.587 1.00 95.00 124 TYR A C 1
ATOM 984 O O . TYR A 1 124 ? 2.376 -6.869 2.697 1.00 95.00 124 TYR A O 1
ATOM 992 N N . LEU A 1 125 ? 4.053 -6.114 1.402 1.00 93.88 125 LEU A N 1
ATOM 993 C CA . LEU A 1 125 ? 3.284 -6.215 0.160 1.00 93.88 125 LEU A CA 1
ATOM 994 C C . LEU A 1 125 ? 2.925 -7.668 -0.185 1.00 93.88 125 LEU A C 1
ATOM 996 O O . LEU A 1 125 ? 1.904 -7.894 -0.833 1.00 93.88 125 LEU A O 1
ATOM 1000 N N . ALA A 1 126 ? 3.666 -8.662 0.319 1.00 97.31 126 ALA A N 1
ATOM 1001 C CA . ALA A 1 126 ? 3.289 -10.067 0.176 1.00 97.31 126 ALA A CA 1
ATOM 1002 C C . ALA A 1 126 ? 1.899 -10.350 0.775 1.00 97.31 126 ALA A C 1
ATOM 1004 O O . ALA A 1 126 ? 1.071 -11.010 0.144 1.00 97.31 126 ALA A O 1
ATOM 1005 N N . TYR A 1 127 ? 1.601 -9.800 1.959 1.00 96.25 127 TYR A N 1
ATOM 1006 C CA . TYR A 1 127 ? 0.282 -9.940 2.586 1.00 96.25 127 TYR A CA 1
ATOM 1007 C C . TYR A 1 127 ? -0.802 -9.194 1.806 1.00 96.25 127 TYR A C 1
ATOM 1009 O O . TYR A 1 127 ? -1.903 -9.713 1.641 1.00 96.25 127 TYR A O 1
ATOM 1017 N N . PHE A 1 128 ? -0.475 -8.014 1.277 1.00 93.44 128 PHE A N 1
ATOM 1018 C CA . PHE A 1 128 ? -1.371 -7.248 0.415 1.00 93.44 128 PHE A CA 1
ATOM 1019 C C . PHE A 1 128 ? -1.780 -8.045 -0.837 1.00 93.44 128 PHE A C 1
ATOM 1021 O O . PHE A 1 128 ? -2.972 -8.173 -1.125 1.00 93.44 128 PHE A O 1
ATOM 1028 N N . PHE A 1 129 ? -0.823 -8.643 -1.556 1.00 95.06 129 PHE A N 1
ATOM 1029 C CA . PHE A 1 129 ? -1.130 -9.469 -2.728 1.00 95.06 129 PHE A CA 1
ATOM 1030 C C . PHE A 1 129 ? -1.875 -10.751 -2.355 1.00 95.06 129 PHE A C 1
ATOM 1032 O O . PHE A 1 129 ? -2.799 -11.147 -3.068 1.00 95.06 129 PHE A O 1
ATOM 1039 N N . ALA A 1 130 ? -1.521 -11.377 -1.228 1.00 96.06 130 ALA A N 1
ATOM 1040 C CA . ALA A 1 130 ? -2.217 -12.557 -0.728 1.00 96.06 130 ALA A CA 1
ATOM 1041 C C . ALA A 1 130 ? -3.695 -12.265 -0.421 1.00 96.06 130 ALA A C 1
ATOM 1043 O O . ALA A 1 130 ? -4.559 -13.080 -0.747 1.00 96.06 130 ALA A O 1
ATOM 1044 N N . ASP A 1 131 ? -4.000 -11.107 0.170 1.00 94.50 131 ASP A N 1
ATOM 1045 C CA . ASP A 1 131 ? -5.376 -10.682 0.424 1.00 94.50 131 ASP A CA 1
ATOM 1046 C C . ASP A 1 131 ? -6.111 -10.339 -0.887 1.00 94.50 131 ASP A C 1
ATOM 1048 O O . ASP A 1 131 ? -7.218 -10.833 -1.100 1.00 94.50 131 ASP A O 1
ATOM 1052 N N . LEU A 1 132 ? -5.477 -9.639 -1.838 1.00 92.25 132 LEU A N 1
ATOM 1053 C CA . LEU A 1 132 ? -6.079 -9.390 -3.159 1.00 92.25 132 LEU A CA 1
ATOM 1054 C C . LEU A 1 132 ? -6.400 -10.678 -3.932 1.00 92.25 132 LEU A C 1
ATOM 1056 O O . LEU A 1 132 ? -7.446 -10.769 -4.579 1.00 92.25 132 LEU A O 1
ATOM 1060 N N . ALA A 1 133 ? -5.536 -11.692 -3.853 1.00 94.69 133 ALA A N 1
ATOM 1061 C CA . ALA A 1 133 ? -5.722 -12.978 -4.525 1.00 94.69 133 ALA A CA 1
ATOM 1062 C C . ALA A 1 133 ? -6.920 -13.791 -3.983 1.00 94.69 133 ALA A C 1
ATOM 1064 O O . ALA A 1 133 ? -7.347 -14.769 -4.606 1.00 94.69 133 ALA A O 1
ATOM 1065 N N . LYS A 1 134 ? -7.520 -13.392 -2.855 1.00 93.69 134 LYS A N 1
ATOM 1066 C CA . LYS A 1 134 ? -8.780 -13.982 -2.370 1.00 93.69 134 LYS A CA 1
ATOM 1067 C C . LYS A 1 134 ? -9.973 -13.584 -3.240 1.00 93.69 134 LYS A C 1
ATOM 1069 O O . LYS A 1 134 ? -10.941 -14.343 -3.329 1.00 93.69 134 LYS A O 1
ATOM 1074 N N . HIS A 1 135 ? -9.890 -12.458 -3.944 1.00 91.00 135 HIS A N 1
ATOM 1075 C CA . HIS A 1 135 ? -10.942 -11.964 -4.829 1.00 91.00 135 HIS A CA 1
ATOM 1076 C C . HIS A 1 135 ? -10.758 -12.466 -6.267 1.00 91.00 135 HIS A C 1
ATOM 1078 O O . HIS A 1 135 ? -9.643 -12.730 -6.718 1.00 91.00 135 HIS A O 1
ATOM 1084 N N . GLU A 1 136 ? -11.862 -12.616 -7.000 1.00 93.44 136 GLU A N 1
ATOM 1085 C CA . GLU A 1 136 ? -11.837 -13.110 -8.382 1.00 93.44 136 GLU A CA 1
ATOM 1086 C C . GLU A 1 136 ? -11.045 -12.180 -9.303 1.00 93.44 136 GLU A C 1
ATOM 1088 O O . GLU A 1 136 ? -10.213 -12.639 -10.084 1.00 93.44 136 GLU A O 1
ATOM 1093 N N . GLU A 1 137 ? -11.247 -10.873 -9.157 1.00 91.94 137 GLU A N 1
ATOM 1094 C CA . GLU A 1 137 ? -10.576 -9.838 -9.934 1.00 91.94 137 GLU A CA 1
ATOM 1095 C C . GLU A 1 137 ? -9.060 -9.863 -9.691 1.00 91.94 137 GLU A C 1
ATOM 1097 O O . GLU A 1 137 ? -8.281 -9.764 -10.640 1.00 91.94 137 GLU A O 1
ATOM 1102 N N . GLY A 1 138 ? -8.641 -10.076 -8.437 1.00 93.19 138 GLY A N 1
ATOM 1103 C CA . GLY A 1 138 ? -7.233 -10.220 -8.068 1.00 93.19 138 GLY A CA 1
ATOM 1104 C C . GLY A 1 138 ? -6.604 -11.482 -8.657 1.00 93.19 138 GLY A C 1
ATOM 1105 O O . GLY A 1 138 ? -5.548 -11.404 -9.278 1.00 93.19 138 GLY A O 1
ATOM 1106 N N . ARG A 1 139 ? -7.272 -12.643 -8.563 1.00 94.62 139 ARG A N 1
ATOM 1107 C CA . ARG A 1 139 ? -6.787 -13.875 -9.220 1.00 94.62 139 ARG A CA 1
ATOM 1108 C C . ARG A 1 139 ? -6.660 -13.703 -10.724 1.00 94.62 139 ARG A C 1
ATOM 1110 O O . ARG A 1 139 ? -5.650 -14.094 -11.299 1.00 94.62 139 ARG A O 1
ATOM 1117 N N . LYS A 1 140 ? -7.677 -13.115 -11.358 1.00 94.62 140 LYS A N 1
ATOM 1118 C CA . LYS A 1 140 ? -7.660 -12.847 -12.796 1.00 94.62 140 LYS A CA 1
ATOM 1119 C C . LYS A 1 140 ? -6.469 -11.970 -13.166 1.00 94.62 140 LYS A C 1
ATOM 1121 O O . LYS A 1 140 ? -5.821 -12.254 -14.168 1.00 94.62 140 LYS A O 1
ATOM 1126 N N . TYR A 1 141 ? -6.165 -10.958 -12.354 1.00 93.50 141 TYR A N 1
ATOM 1127 C CA . TYR A 1 141 ? -4.993 -10.111 -12.539 1.00 93.50 141 TYR A CA 1
ATOM 1128 C C . TYR A 1 141 ? -3.689 -10.914 -12.497 1.00 93.50 141 TYR A C 1
ATOM 1130 O O . TYR A 1 141 ? -2.959 -10.943 -13.483 1.00 93.50 141 TYR A O 1
ATOM 1138 N N . PHE A 1 142 ? -3.433 -11.615 -11.388 1.00 93.19 142 PHE A N 1
ATOM 1139 C CA . PHE A 1 142 ? -2.159 -12.303 -11.150 1.00 93.19 142 PHE A CA 1
ATOM 1140 C C . PHE A 1 142 ? -1.926 -13.527 -12.049 1.00 93.19 142 PHE A C 1
ATOM 1142 O O . PHE A 1 142 ? -0.785 -13.937 -12.231 1.00 93.19 142 PHE A O 1
ATOM 1149 N N . LEU A 1 143 ? -2.984 -14.119 -12.613 1.00 93.56 143 LEU A N 1
ATOM 1150 C CA . LEU A 1 143 ? -2.890 -15.267 -13.525 1.00 93.56 143 LEU A CA 1
ATOM 1151 C C . LEU A 1 143 ? -2.889 -14.874 -15.010 1.00 93.56 143 LEU A C 1
ATOM 1153 O O . LEU A 1 143 ? -2.727 -15.742 -15.868 1.00 93.56 143 LEU A O 1
ATOM 1157 N N . SER A 1 144 ? -3.082 -13.592 -15.330 1.00 91.06 144 SER A N 1
ATOM 1158 C CA . SER A 1 144 ? -3.058 -13.095 -16.707 1.00 91.06 144 SER A CA 1
ATOM 1159 C C . SER A 1 144 ? -1.755 -12.359 -16.980 1.00 91.06 144 SER A C 1
ATOM 1161 O O . SER A 1 144 ? -1.325 -11.537 -16.173 1.00 91.06 144 SER A O 1
ATOM 1163 N N . LYS A 1 145 ? -1.161 -12.597 -18.154 1.00 88.94 145 LYS A N 1
ATOM 1164 C CA . LYS A 1 145 ? -0.038 -11.789 -18.638 1.00 88.94 145 LYS A CA 1
ATOM 1165 C C . LYS A 1 145 ? -0.473 -10.325 -18.724 1.00 88.94 145 LYS A C 1
ATOM 1167 O O . LYS A 1 145 ? -1.494 -10.043 -19.352 1.00 88.94 145 LYS A O 1
ATOM 1172 N N . GLN A 1 146 ? 0.296 -9.417 -18.129 1.00 87.00 146 GLN A N 1
ATOM 1173 C CA . GLN A 1 146 ? 0.051 -7.987 -18.278 1.00 87.00 146 GLN A CA 1
ATOM 1174 C C . GLN A 1 146 ? 0.828 -7.444 -19.480 1.00 87.00 146 GLN A C 1
ATOM 1176 O O . GLN A 1 146 ? 1.909 -7.930 -19.819 1.00 87.00 146 GLN A O 1
ATOM 1181 N N . ASP A 1 147 ? 0.293 -6.410 -20.128 1.00 82.75 147 ASP A N 1
ATOM 1182 C CA . ASP A 1 147 ? 0.902 -5.838 -21.337 1.00 82.75 147 ASP A CA 1
ATOM 1183 C C . ASP A 1 147 ? 2.326 -5.315 -21.080 1.00 82.75 147 ASP A C 1
ATOM 1185 O O . ASP A 1 147 ? 3.200 -5.434 -21.940 1.00 82.75 147 ASP A O 1
ATOM 1189 N N . TYR A 1 148 ? 2.589 -4.793 -19.875 1.00 81.88 148 TYR A N 1
ATOM 1190 C CA . TYR A 1 148 ? 3.896 -4.241 -19.503 1.00 81.88 148 TYR A CA 1
ATOM 1191 C C . TYR A 1 148 ? 4.966 -5.308 -19.213 1.00 81.88 148 TYR A C 1
ATOM 1193 O O . TYR A 1 148 ? 6.157 -5.013 -19.315 1.00 81.88 148 TYR A O 1
ATOM 1201 N N . ASP A 1 149 ? 4.571 -6.560 -18.947 1.00 73.44 149 ASP A N 1
ATOM 1202 C CA . ASP A 1 149 ? 5.509 -7.676 -18.755 1.00 73.44 149 ASP A CA 1
ATOM 1203 C C . ASP A 1 149 ? 6.216 -8.076 -20.056 1.00 73.44 149 ASP A C 1
ATOM 1205 O O . ASP A 1 149 ? 7.235 -8.762 -20.032 1.00 73.44 149 ASP A O 1
ATOM 1209 N N . ALA A 1 150 ? 5.671 -7.678 -21.210 1.00 68.44 150 ALA A N 1
ATOM 1210 C CA . ALA A 1 150 ? 6.258 -7.959 -22.514 1.00 68.44 150 ALA A CA 1
ATOM 1211 C C . ALA A 1 150 ? 7.398 -6.995 -22.895 1.00 68.44 150 ALA A C 1
ATOM 1213 O O . ALA A 1 150 ? 7.993 -7.175 -23.959 1.00 68.44 150 ALA A O 1
ATOM 1214 N N . SER A 1 151 ? 7.700 -5.978 -22.074 1.00 56.41 151 SER A N 1
ATOM 1215 C CA . SER A 1 151 ? 8.768 -5.026 -22.388 1.00 56.41 151 SER A CA 1
ATOM 1216 C C . SER A 1 151 ? 10.146 -5.699 -22.288 1.00 56.41 151 SER A C 1
ATOM 1218 O O . SER A 1 151 ? 10.494 -6.206 -21.222 1.00 56.41 151 SER A O 1
ATOM 1220 N N . PRO A 1 152 ? 10.972 -5.673 -23.351 1.00 46.97 152 PRO A N 1
ATOM 1221 C CA . PRO A 1 152 ? 12.278 -6.341 -23.395 1.00 46.97 152 PRO A CA 1
ATOM 1222 C C . PRO A 1 152 ? 13.373 -5.656 -22.552 1.00 46.97 152 PRO A C 1
ATOM 1224 O O . PRO A 1 152 ? 14.544 -5.984 -22.699 1.00 46.97 152 PRO A O 1
ATOM 1227 N N . THR A 1 153 ? 13.021 -4.684 -21.707 1.00 45.66 153 THR A N 1
ATOM 1228 C CA . THR A 1 153 ? 13.959 -3.831 -20.955 1.00 45.66 153 THR A CA 1
ATOM 1229 C C . THR A 1 153 ? 14.056 -4.153 -19.460 1.00 45.66 153 THR A C 1
ATOM 1231 O O . THR A 1 153 ? 14.585 -3.327 -18.722 1.00 45.66 153 THR A O 1
ATOM 1234 N N . ARG A 1 154 ? 13.530 -5.296 -18.997 1.00 48.47 154 ARG A N 1
ATOM 1235 C CA . ARG A 1 154 ? 13.759 -5.778 -17.622 1.00 48.47 154 ARG A CA 1
ATOM 1236 C C . ARG A 1 154 ? 15.117 -6.459 -17.489 1.00 48.47 154 ARG A C 1
ATOM 1238 O O . ARG A 1 154 ? 15.467 -7.238 -18.402 1.00 48.47 154 ARG A O 1
#

Mean predicted aligned error: 5.85 Å

Organism: Glarea lozoyensis (strain ATCC 74030 / MF5533) (NCBI:txid1104152)

InterPro domains:
  IPR007205 Protein HGH1 N-terminal [PF04063] (58-150)
  IPR039717 Protein Hgh1 [PTHR13387] (58-150)

Solvent-accessible surface area (backbone atoms only — not comparable to full-atom values): 8609 Å² total; per-residue (Å²): 130,80,49,77,69,42,57,40,44,63,31,56,64,42,95,46,69,68,54,18,42,55,29,45,67,70,41,48,78,36,37,78,78,49,51,66,53,49,48,46,81,85,27,44,47,60,63,36,59,56,43,75,71,50,50,97,83,47,74,67,55,66,50,34,41,61,53,30,42,44,51,22,47,43,30,75,40,81,82,48,63,61,45,73,76,33,73,47,88,46,47,77,90,68,73,47,46,40,36,46,50,51,40,51,51,43,40,40,65,55,10,40,92,23,68,56,17,82,61,24,37,36,67,41,42,58,53,24,51,57,39,36,50,74,38,70,70,36,39,53,51,78,75,41,90,54,82,68,75,71,54,90,84,119

Secondary structure (DSSP, 8-state):
---HHHHHHHGGG-SSHHHHHHHHHHHTTHHHH-GGGGSHHHHHHHHHGGGGG--TT-S--TTHHHHHHHHHHHTTSGGGGGGGG-B-PPPTTTT--SBHHHHHHHHHHHSGGGSSBTTB--TTHHHHHHHHTTSHHHHHHHHS--GGGG-TT-

pLDDT: mean 82.88, std 13.07, range [41.19, 97.31]

Nearest PDB structures (foldseek):
  6hb1-assembly4_D  TM=6.076E-01  e=3.362E-10  Saccharomyces cerevisiae S288C
  6tbl-assembly1_A  TM=5.063E-01  e=5.079E-01  Mus musculus
  9cpc-assembly1_1A  TM=4.769E-01  e=8.869E-01  Sus scrofa
  3woz-assembly1_A  T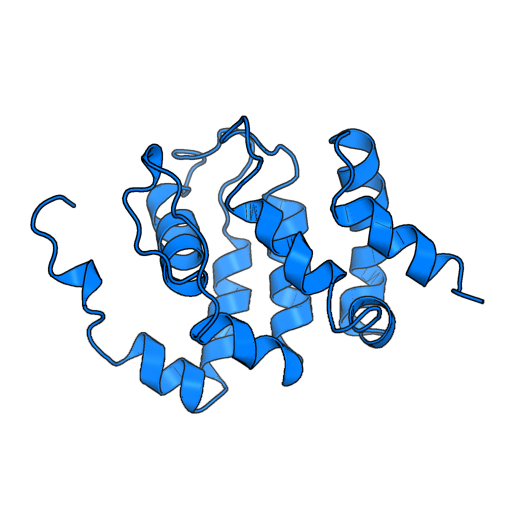M=4.403E-01  e=5.913E-01  Mus musculus
  3woy-assembly1_A  TM=4.662E-01  e=8.014E-01  Homo sapiens

Sequence (154 aa):
MPTELEELVEFISHGNTQVRQLAVENLVPFSLSQPAIFKTNQLLPVKDLKLLVRDYKNPTEPNANLLAMLLANLAKWDDLKHILNLERPAPKELQSSNKAIDQLLDLFVKGAEGTYNKDADFDYLAYFFADLAKHEEGRKYFLSKQDYDASPTR